Protein AF-A0A2V6F622-F1 (afdb_monomer_lite)

Radius of gyration: 19.66 Å; chains: 1; bounding box: 33×60×45 Å

Secondary structure (DSSP, 8-state):
---HHHHHHHHHHHHHHHHHTSHHHHHHHHHHHHHHHTTTTS-HHHHTT-HHHHHHHHTTB---TT-----TTSSPPPBHHHHHHHHHHHHHTT-

Sequence (95 aa):
MHSRRDFLSLAGKSLGLAALSSATIASLLRNVEAATNTVAHLTPEEAATDEDYWANIQKSFSVTRGIINLNNGGVSPSPRIVTEALVRYIWEQED

pLDDT: mean 86.8, std 10.21, range [54.31, 97.81]

Structure (mmCIF, N/CA/C/O backbone):
data_AF-A0A2V6F622-F1
#
_entry.id   AF-A0A2V6F622-F1
#
loop_
_atom_site.group_PDB
_atom_site.id
_atom_site.type_symbol
_atom_site.label_atom_id
_atom_site.label_alt_id
_atom_site.label_comp_id
_atom_site.label_asym_id
_atom_site.label_entity_id
_atom_site.label_seq_id
_atom_site.pdbx_PDB_ins_code
_atom_site.Cartn_x
_atom_site.Cartn_y
_atom_site.Cartn_z
_atom_site.occupancy
_atom_site.B_iso_or_equiv
_atom_site.auth_seq_id
_atom_site.auth_comp_id
_atom_site.auth_asym_id
_atom_site.auth_atom_id
_atom_site.pdbx_PDB_model_num
ATOM 1 N N . MET A 1 1 ? 7.245 42.461 -8.335 1.00 54.31 1 MET A N 1
ATOM 2 C CA . MET A 1 1 ? 8.322 41.733 -9.040 1.00 54.31 1 MET A CA 1
ATOM 3 C C . MET A 1 1 ? 8.069 40.249 -8.812 1.00 54.31 1 MET A C 1
ATOM 5 O O . MET A 1 1 ? 8.191 39.813 -7.678 1.00 54.31 1 MET A O 1
ATOM 9 N N . HIS A 1 2 ? 7.582 39.512 -9.814 1.00 76.50 2 HIS A N 1
ATOM 10 C CA . HIS A 1 2 ? 7.283 38.083 -9.650 1.00 76.50 2 HIS A CA 1
ATOM 11 C C . HIS A 1 2 ? 8.590 37.289 -9.648 1.00 76.50 2 HIS A C 1
ATOM 13 O O . HIS A 1 2 ? 9.395 37.419 -10.572 1.00 76.50 2 HIS A O 1
ATOM 19 N N . SER A 1 3 ? 8.829 36.502 -8.601 1.00 90.06 3 SER A N 1
ATOM 20 C CA . SER A 1 3 ? 10.019 35.659 -8.521 1.00 90.06 3 SER A CA 1
ATOM 21 C C . SER A 1 3 ? 9.807 34.347 -9.283 1.00 90.06 3 SER A C 1
ATOM 23 O O . SER A 1 3 ? 8.681 33.888 -9.477 1.00 90.06 3 SER A O 1
ATOM 25 N N . ARG A 1 4 ? 10.904 33.678 -9.667 1.00 87.69 4 ARG A N 1
ATOM 26 C CA . ARG A 1 4 ? 10.851 32.319 -10.244 1.00 87.69 4 ARG A CA 1
ATOM 27 C C . ARG A 1 4 ? 10.105 31.337 -9.331 1.00 87.69 4 ARG A C 1
ATOM 29 O O . ARG A 1 4 ? 9.439 30.433 -9.818 1.00 87.69 4 ARG A O 1
ATOM 36 N N . ARG A 1 5 ? 10.178 31.546 -8.013 1.00 87.44 5 ARG A N 1
ATOM 37 C CA . ARG A 1 5 ? 9.448 30.766 -7.008 1.00 87.44 5 ARG A CA 1
ATOM 38 C C . ARG A 1 5 ? 7.939 30.980 -7.105 1.00 87.44 5 ARG A C 1
ATOM 40 O O . ARG A 1 5 ? 7.200 30.009 -7.012 1.00 87.44 5 ARG A O 1
ATOM 47 N N . ASP A 1 6 ? 7.494 32.213 -7.334 1.00 88.56 6 ASP A N 1
ATOM 48 C CA . ASP A 1 6 ? 6.068 32.531 -7.476 1.00 88.56 6 ASP A CA 1
ATOM 49 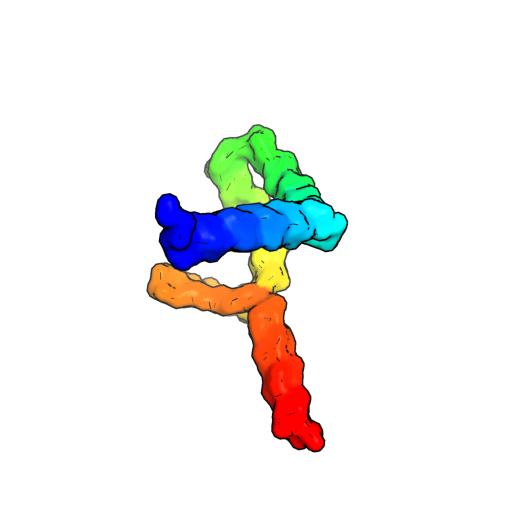C C . ASP A 1 6 ? 5.495 31.916 -8.754 1.00 88.56 6 ASP A C 1
ATOM 51 O O . ASP A 1 6 ? 4.412 31.337 -8.727 1.00 88.56 6 ASP A O 1
ATOM 55 N N . PHE A 1 7 ? 6.262 31.959 -9.848 1.00 86.25 7 PHE A N 1
ATOM 56 C CA . PHE A 1 7 ? 5.896 31.303 -11.103 1.00 86.25 7 PHE A CA 1
ATOM 57 C C . PHE A 1 7 ? 5.805 29.777 -10.954 1.00 86.25 7 PHE A C 1
ATOM 59 O O . PHE A 1 7 ? 4.786 29.193 -11.309 1.00 86.25 7 PHE A O 1
ATOM 66 N N . LEU A 1 8 ? 6.826 29.129 -10.378 1.00 87.06 8 LEU A N 1
ATOM 67 C CA . LEU A 1 8 ? 6.822 27.676 -10.160 1.00 87.06 8 LEU A CA 1
ATOM 68 C C . LEU A 1 8 ? 5.732 27.236 -9.175 1.00 87.06 8 LEU A C 1
ATOM 70 O O . LEU A 1 8 ? 5.116 26.195 -9.374 1.00 87.06 8 LEU A O 1
ATOM 74 N N . SER A 1 9 ? 5.453 28.035 -8.144 1.00 84.19 9 SER A N 1
ATOM 75 C CA . SER A 1 9 ? 4.356 27.783 -7.203 1.00 84.19 9 SER A CA 1
ATOM 76 C C . SER A 1 9 ? 2.996 27.875 -7.896 1.00 84.19 9 SER A C 1
ATOM 78 O O . SER A 1 9 ? 2.149 27.006 -7.708 1.00 84.19 9 SER A O 1
ATOM 80 N N . LEU A 1 10 ? 2.784 28.883 -8.746 1.00 84.56 10 LEU A N 1
ATOM 81 C CA . LEU A 1 10 ? 1.531 29.054 -9.483 1.00 84.56 10 LEU A CA 1
ATOM 82 C C . LEU A 1 10 ? 1.331 27.966 -10.553 1.00 84.56 10 LEU A C 1
ATOM 84 O O . LEU A 1 10 ? 0.251 27.375 -10.637 1.00 84.56 10 LEU A O 1
ATOM 88 N N . ALA A 1 11 ? 2.373 27.657 -11.330 1.00 80.31 11 ALA A N 1
ATOM 89 C CA . ALA A 1 11 ? 2.356 26.585 -12.326 1.00 80.31 11 ALA A CA 1
ATOM 90 C C . ALA A 1 11 ? 2.190 25.205 -11.666 1.00 80.31 11 ALA A C 1
ATOM 92 O O . ALA A 1 11 ? 1.360 24.409 -12.090 1.00 80.31 11 ALA A O 1
ATOM 93 N N . GLY A 1 12 ? 2.910 24.940 -10.573 1.00 75.56 12 GLY A N 1
ATOM 94 C CA . GLY A 1 12 ? 2.806 23.689 -9.823 1.00 75.56 12 GLY A CA 1
ATOM 95 C C . GLY A 1 12 ? 1.429 23.485 -9.191 1.00 75.56 12 GLY A C 1
ATOM 96 O O . GLY A 1 12 ? 0.881 22.390 -9.267 1.00 75.56 12 GLY A O 1
ATOM 97 N N . LYS A 1 13 ? 0.821 24.537 -8.627 1.00 74.50 13 LYS A N 1
ATOM 98 C CA . LYS A 1 13 ? -0.543 24.468 -8.076 1.00 74.50 13 LYS A CA 1
ATOM 99 C C . LYS A 1 13 ? -1.583 24.186 -9.157 1.00 74.50 13 LYS A C 1
ATOM 101 O O . LYS A 1 13 ? -2.432 23.325 -8.963 1.00 74.50 13 LYS A O 1
ATOM 106 N N . SER A 1 14 ? -1.514 24.888 -10.287 1.00 69.50 14 SER A N 1
ATOM 107 C CA . SER A 1 14 ? -2.480 24.725 -11.384 1.00 69.50 14 SER A CA 1
ATOM 108 C C . SER A 1 14 ? -2.360 23.364 -12.075 1.00 69.50 14 SER A C 1
ATOM 110 O O . SER A 1 14 ? -3.372 22.692 -12.270 1.00 69.50 14 SER A O 1
ATOM 112 N N . LEU A 1 15 ? -1.139 22.906 -12.360 1.00 69.94 15 LEU A N 1
ATOM 113 C CA . LEU A 1 15 ? -0.896 21.574 -12.923 1.00 69.94 15 LEU A CA 1
ATOM 114 C C . LEU A 1 15 ? -1.211 20.453 -11.922 1.00 69.94 15 LEU A C 1
ATOM 116 O O . LEU A 1 15 ? -1.774 19.433 -12.308 1.00 69.94 15 LEU A O 1
ATOM 120 N N . GLY A 1 16 ? -0.912 20.648 -10.634 1.00 64.06 16 GLY A N 1
ATOM 121 C CA . GLY A 1 16 ? -1.255 19.697 -9.575 1.00 64.06 16 GLY A CA 1
ATOM 122 C C . GLY A 1 16 ? -2.766 19.519 -9.414 1.00 64.06 16 GLY A C 1
ATOM 123 O O . GLY A 1 16 ? -3.244 18.389 -9.336 1.00 64.06 16 GLY A O 1
ATOM 124 N N . LEU A 1 17 ? -3.534 20.614 -9.451 1.00 63.03 17 LEU A N 1
ATOM 125 C CA . LEU A 1 17 ? -4.999 20.559 -9.462 1.00 63.03 17 LEU A CA 1
ATOM 126 C C . LEU A 1 17 ? -5.548 19.873 -10.721 1.00 63.03 17 LEU A C 1
ATOM 128 O O . LEU A 1 17 ? -6.490 19.095 -10.606 1.00 63.03 17 LEU A O 1
ATOM 132 N N . ALA A 1 18 ? -4.957 20.112 -11.895 1.00 65.38 18 ALA A N 1
ATOM 133 C CA . ALA A 1 18 ? -5.362 19.458 -13.142 1.00 65.38 18 ALA A CA 1
ATOM 134 C C . ALA A 1 18 ? -5.054 17.947 -13.158 1.00 65.38 18 ALA A C 1
ATOM 136 O O . ALA A 1 18 ? -5.823 17.152 -13.693 1.00 65.38 18 ALA A O 1
ATOM 137 N N . ALA A 1 19 ? -3.946 17.527 -12.545 1.00 62.19 19 ALA A N 1
ATOM 138 C CA . ALA A 1 19 ? -3.632 16.112 -12.374 1.00 62.19 19 ALA A CA 1
ATOM 139 C C . ALA A 1 19 ? -4.611 15.440 -11.393 1.00 62.19 19 ALA A C 1
ATOM 141 O O . ALA A 1 19 ? -5.160 14.380 -11.696 1.00 62.19 19 ALA A O 1
ATOM 142 N N . LEU A 1 20 ? -4.899 16.077 -10.252 1.00 60.22 20 LEU A N 1
ATOM 143 C CA . LEU A 1 20 ? -5.863 15.573 -9.264 1.00 60.22 20 LEU A CA 1
ATOM 144 C C . LEU A 1 20 ? -7.310 15.558 -9.784 1.00 60.22 20 LEU A C 1
ATOM 146 O O . LEU A 1 20 ? -8.092 14.710 -9.361 1.00 60.22 20 LEU A O 1
ATOM 150 N N . SER A 1 21 ? -7.666 16.450 -10.714 1.00 60.72 21 SER A N 1
ATOM 151 C CA . SER A 1 21 ? -8.972 16.444 -11.385 1.00 60.72 21 SER A CA 1
ATOM 152 C C . SER A 1 21 ? -9.074 15.421 -12.520 1.00 60.72 21 SER A C 1
ATOM 154 O O . SER A 1 21 ? -10.154 15.251 -13.091 1.00 60.72 21 SER A O 1
ATOM 156 N N . SER A 1 22 ? -7.991 14.699 -12.839 1.00 74.94 22 SER A N 1
ATOM 157 C CA . SER A 1 22 ? -8.068 13.591 -13.786 1.00 74.94 22 SER A CA 1
ATOM 158 C C . SER A 1 22 ? -9.010 12.511 -13.248 1.00 74.94 22 SER A C 1
ATOM 160 O O . SER A 1 22 ? -8.899 12.060 -12.105 1.00 74.94 22 SER A O 1
ATOM 162 N N . ALA A 1 23 ? -9.945 12.065 -14.090 1.00 75.06 23 ALA A N 1
ATOM 163 C CA . ALA A 1 23 ? -10.908 11.028 -13.726 1.00 75.06 23 ALA A CA 1
ATOM 164 C C . ALA A 1 23 ? -10.216 9.741 -13.239 1.00 75.06 23 ALA A C 1
ATOM 166 O O . ALA A 1 23 ? -10.740 9.055 -12.362 1.00 75.06 23 ALA A O 1
ATOM 167 N N . THR A 1 24 ? -9.018 9.459 -13.759 1.00 73.88 24 THR A N 1
ATOM 168 C CA . THR A 1 24 ? -8.163 8.341 -13.354 1.00 73.88 24 THR A CA 1
ATOM 169 C C . THR A 1 24 ? -7.679 8.480 -11.913 1.00 73.88 24 THR A C 1
ATOM 171 O O . THR A 1 24 ? -7.900 7.568 -11.120 1.00 73.88 24 THR A O 1
ATOM 174 N N . ILE A 1 25 ? -7.075 9.615 -11.533 1.00 74.12 25 ILE A N 1
ATOM 175 C CA . ILE A 1 25 ? -6.603 9.824 -10.154 1.00 74.12 25 ILE A CA 1
ATOM 176 C C . ILE A 1 25 ? -7.788 9.879 -9.186 1.00 74.12 25 ILE A C 1
ATOM 178 O O . ILE A 1 25 ? -7.756 9.224 -8.146 1.00 74.12 25 ILE A O 1
ATOM 182 N N . ALA A 1 26 ? -8.874 10.559 -9.559 1.00 76.88 26 ALA A N 1
ATOM 183 C CA . ALA A 1 26 ? -10.096 10.572 -8.761 1.00 76.88 26 ALA A CA 1
ATOM 184 C C . ALA A 1 26 ? -10.677 9.157 -8.561 1.00 76.88 26 ALA A C 1
ATOM 186 O O . ALA A 1 26 ? -11.155 8.832 -7.478 1.00 76.88 26 ALA A O 1
ATOM 187 N N . SER A 1 27 ? -10.620 8.291 -9.579 1.00 79.62 27 SER A N 1
ATOM 188 C CA . SER A 1 27 ? -11.062 6.897 -9.456 1.00 79.62 27 SER A CA 1
ATOM 189 C C . SER A 1 27 ? -10.153 6.059 -8.564 1.00 79.62 27 SER A C 1
ATOM 191 O O . SER A 1 27 ? -10.656 5.223 -7.818 1.00 79.62 27 SER A O 1
ATOM 193 N N . LEU A 1 28 ? -8.838 6.277 -8.618 1.00 79.69 28 LEU A N 1
ATOM 194 C CA . LEU A 1 28 ? -7.895 5.605 -7.725 1.00 79.69 28 LEU A CA 1
ATOM 195 C C . LEU A 1 28 ? -8.153 5.992 -6.266 1.00 79.69 28 LEU A C 1
ATOM 197 O O . LEU A 1 28 ? -8.218 5.113 -5.411 1.00 79.69 28 LEU A O 1
ATOM 201 N N . LEU A 1 29 ? -8.376 7.282 -5.996 1.00 81.62 29 LEU A N 1
ATOM 202 C CA . LEU A 1 29 ? -8.703 7.764 -4.653 1.00 81.62 29 LEU A CA 1
ATOM 203 C C . LEU A 1 29 ? -10.009 7.160 -4.128 1.00 81.62 29 LEU A C 1
ATOM 205 O O . LEU A 1 29 ? -10.037 6.726 -2.983 1.00 81.62 29 LE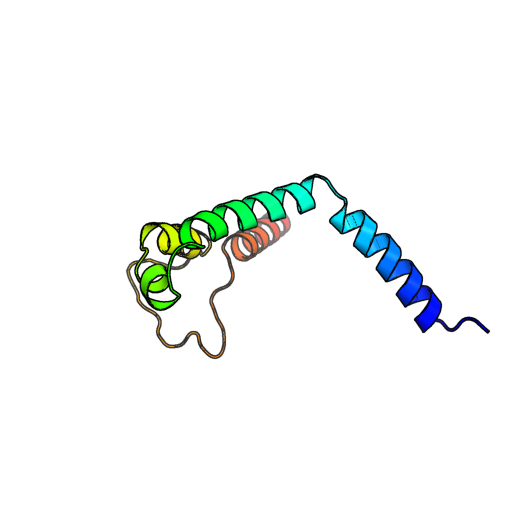U A O 1
ATOM 209 N N . ARG A 1 30 ? -11.047 7.035 -4.969 1.00 84.19 30 ARG A N 1
ATOM 210 C CA . ARG A 1 30 ? -12.299 6.356 -4.585 1.00 84.19 30 ARG A CA 1
ATOM 211 C C . ARG A 1 30 ? -12.095 4.884 -4.234 1.00 84.19 30 ARG A C 1
ATOM 213 O O . ARG A 1 30 ? -12.718 4.400 -3.299 1.00 84.19 30 ARG A O 1
ATOM 220 N N . ASN A 1 31 ? -11.234 4.171 -4.959 1.00 81.06 31 ASN A N 1
ATOM 221 C CA . ASN A 1 31 ? -10.947 2.766 -4.657 1.00 81.06 31 ASN A CA 1
ATOM 222 C C . ASN A 1 31 ? -10.213 2.616 -3.319 1.00 81.06 31 ASN A C 1
ATOM 224 O O . ASN A 1 31 ? -10.526 1.710 -2.552 1.00 81.06 31 ASN A O 1
ATOM 228 N N . VAL A 1 32 ? -9.264 3.514 -3.032 1.00 83.50 32 VAL A N 1
ATOM 229 C CA . VAL A 1 32 ? -8.572 3.554 -1.736 1.00 83.50 32 VAL A CA 1
ATOM 230 C C . VAL A 1 32 ? -9.557 3.893 -0.621 1.00 83.50 32 VAL A C 1
ATOM 232 O O . VAL A 1 32 ? -9.619 3.174 0.364 1.00 83.50 32 VAL A O 1
ATOM 235 N N . GLU A 1 33 ? -10.368 4.935 -0.791 1.00 87.12 33 GLU A N 1
ATOM 236 C CA . GLU A 1 33 ? -11.395 5.332 0.177 1.00 87.12 33 GLU A CA 1
ATOM 237 C C . GLU A 1 33 ? -12.384 4.195 0.460 1.00 87.12 33 GLU A C 1
ATOM 239 O O . GLU A 1 33 ? -12.645 3.882 1.619 1.00 87.12 33 GLU A O 1
ATOM 244 N N . ALA A 1 34 ? -12.884 3.524 -0.580 1.00 86.75 34 ALA A N 1
ATOM 245 C CA . ALA A 1 34 ? -13.784 2.385 -0.434 1.00 86.75 34 ALA A CA 1
ATOM 246 C C . ALA A 1 34 ? -13.131 1.224 0.330 1.00 86.75 34 ALA A C 1
ATOM 248 O O . ALA A 1 34 ? -13.780 0.635 1.191 1.00 86.75 34 ALA A O 1
ATOM 249 N N . ALA A 1 35 ? -11.858 0.921 0.051 1.00 82.81 35 ALA A N 1
ATOM 250 C CA . ALA A 1 35 ? -11.112 -0.117 0.759 1.00 82.81 35 ALA A CA 1
ATOM 251 C C . ALA A 1 35 ? -10.871 0.244 2.232 1.00 82.81 35 ALA A C 1
ATOM 253 O O . ALA A 1 35 ? -10.988 -0.616 3.093 1.00 82.81 35 ALA A O 1
ATOM 254 N N . THR A 1 36 ? -10.582 1.506 2.551 1.00 87.25 36 THR A N 1
ATOM 255 C CA . THR A 1 36 ? -10.396 1.933 3.947 1.00 87.25 36 THR A CA 1
ATOM 256 C C . THR A 1 36 ? -11.728 2.007 4.700 1.00 87.25 36 THR A C 1
ATOM 258 O O . THR A 1 36 ? -11.785 1.733 5.897 1.00 87.25 36 THR A O 1
ATOM 261 N N . ASN A 1 37 ? -12.828 2.318 4.007 1.00 92.12 37 ASN A N 1
ATOM 262 C CA . ASN A 1 37 ? -14.166 2.355 4.599 1.00 92.12 37 ASN A CA 1
ATOM 263 C C . ASN A 1 37 ? -14.640 0.988 5.110 1.00 92.12 37 ASN A C 1
ATOM 265 O O . ASN A 1 37 ? -15.465 0.954 6.023 1.00 92.12 37 ASN A O 1
ATOM 269 N N . THR A 1 38 ? -14.118 -0.131 4.588 1.00 90.88 38 THR A N 1
ATOM 270 C CA . THR A 1 38 ? -14.502 -1.466 5.082 1.00 90.88 38 THR A CA 1
ATOM 271 C C . THR A 1 38 ? -14.099 -1.682 6.537 1.00 90.88 38 THR A C 1
ATOM 273 O O . THR A 1 38 ? -14.799 -2.392 7.248 1.00 90.88 38 THR A O 1
ATOM 276 N N . VAL A 1 39 ? -13.032 -1.023 7.000 1.00 95.12 39 VAL A N 1
ATOM 277 C CA . VAL A 1 39 ? -12.523 -1.122 8.378 1.00 95.12 39 VAL A CA 1
ATOM 278 C C . VAL A 1 39 ? -12.770 0.142 9.208 1.00 95.12 39 VAL A C 1
ATOM 280 O O . VAL A 1 39 ? -12.425 0.182 10.381 1.00 95.12 39 VAL A O 1
ATOM 283 N N . ALA A 1 40 ? -13.404 1.179 8.647 1.00 95.00 40 ALA A N 1
ATOM 284 C CA . ALA A 1 40 ? -13.564 2.482 9.309 1.00 95.00 40 ALA A CA 1
ATOM 285 C C . ALA A 1 40 ? -14.429 2.459 10.584 1.00 95.00 40 ALA A C 1
ATOM 287 O O . ALA A 1 40 ? -14.402 3.407 11.365 1.00 95.00 40 ALA A O 1
ATOM 288 N N . HIS A 1 41 ? -15.213 1.400 10.781 1.00 95.75 41 HIS A N 1
ATOM 289 C CA . HIS A 1 41 ? -16.051 1.202 11.962 1.00 95.75 41 HIS A CA 1
ATOM 290 C C . HIS A 1 41 ? -15.329 0.476 13.110 1.00 95.75 41 HIS A C 1
ATOM 292 O O . HIS A 1 41 ? -15.897 0.368 14.193 1.00 95.75 41 HIS A O 1
ATOM 298 N N . LEU A 1 42 ? -14.115 -0.026 12.867 1.00 97.12 42 LEU A N 1
ATOM 299 C CA . LEU A 1 42 ? -13.311 -0.790 13.818 1.00 97.12 42 LEU A CA 1
ATOM 300 C C . LEU A 1 42 ? -12.345 0.125 14.581 1.00 97.12 42 LEU A C 1
ATOM 302 O O . LEU A 1 42 ? -11.906 1.159 14.062 1.00 97.12 42 LEU A O 1
ATOM 306 N N . THR A 1 43 ? -11.955 -0.272 15.794 1.00 97.81 43 THR A N 1
ATOM 307 C CA . THR A 1 43 ? -10.783 0.337 16.440 1.00 97.81 43 THR A CA 1
ATOM 308 C C . THR A 1 43 ? -9.499 -0.041 15.687 1.00 97.81 43 THR A C 1
ATOM 310 O O . THR A 1 43 ? -9.482 -1.020 14.935 1.00 97.81 43 THR A O 1
ATOM 313 N N . PRO A 1 44 ? -8.384 0.689 15.877 1.00 95.56 44 PRO A N 1
ATOM 314 C CA . PRO A 1 44 ? -7.103 0.307 15.284 1.00 95.56 44 PRO A CA 1
ATOM 315 C C . PRO A 1 44 ? -6.672 -1.122 15.639 1.00 95.56 44 PRO A C 1
ATOM 317 O O . PRO A 1 44 ? -6.133 -1.829 14.789 1.00 95.56 44 PRO A O 1
ATOM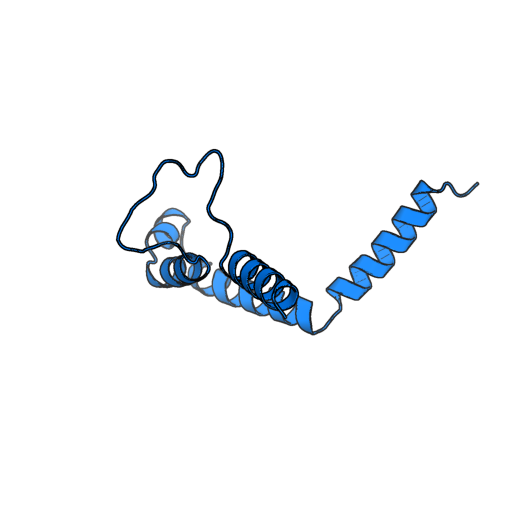 320 N N . GLU A 1 45 ? -6.925 -1.555 16.874 1.00 97.56 45 GLU A N 1
ATOM 321 C CA . GLU A 1 45 ? -6.605 -2.901 17.350 1.00 97.56 45 GLU A CA 1
ATOM 322 C C . GLU A 1 45 ? -7.468 -3.961 16.663 1.00 97.56 45 GLU A C 1
ATOM 324 O O . GLU A 1 45 ? -6.953 -5.008 16.284 1.00 97.56 45 GLU A O 1
ATOM 329 N N . GLU A 1 46 ? -8.756 -3.685 16.454 1.00 97.44 46 GLU A N 1
ATOM 330 C CA . GLU A 1 46 ? -9.667 -4.582 15.739 1.00 97.44 46 GLU A CA 1
ATOM 331 C C . GLU A 1 46 ? -9.315 -4.659 14.246 1.00 97.44 46 GLU A C 1
ATOM 333 O O . GLU A 1 46 ? -9.170 -5.753 13.701 1.00 97.44 46 GLU A O 1
ATOM 338 N N . ALA A 1 47 ? -9.074 -3.519 13.593 1.00 96.12 47 ALA A N 1
ATOM 339 C CA . ALA A 1 47 ? -8.661 -3.469 12.189 1.00 96.12 47 ALA A CA 1
ATOM 340 C C . ALA A 1 47 ? -7.310 -4.169 11.947 1.00 96.12 47 ALA A C 1
ATOM 342 O O . ALA A 1 47 ? -7.090 -4.761 10.890 1.00 96.12 47 ALA A O 1
ATOM 343 N N . ALA A 1 48 ? -6.399 -4.151 12.927 1.00 94.88 48 ALA A N 1
ATOM 344 C CA . ALA A 1 48 ? -5.141 -4.893 12.855 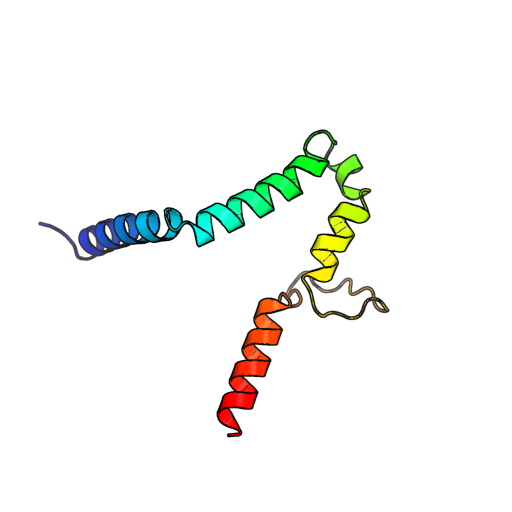1.00 94.88 48 ALA A CA 1
ATOM 345 C C . ALA A 1 48 ? -5.345 -6.418 12.769 1.00 94.88 48 ALA A C 1
ATOM 347 O O . ALA A 1 48 ? -4.447 -7.114 12.302 1.00 94.88 48 ALA A O 1
ATOM 348 N N . THR A 1 49 ? -6.509 -6.927 13.183 1.00 96.31 49 THR A N 1
ATOM 349 C CA . THR A 1 49 ? -6.857 -8.357 13.122 1.00 96.31 49 THR A CA 1
ATOM 350 C C . THR A 1 49 ? -7.644 -8.760 11.868 1.00 96.31 49 THR A C 1
ATOM 352 O O . THR A 1 49 ? -7.904 -9.946 11.674 1.00 96.31 49 THR A O 1
ATOM 355 N N . ASP A 1 50 ? -8.012 -7.810 10.999 1.00 96.12 50 ASP A N 1
ATOM 356 C CA . ASP A 1 50 ? -8.774 -8.080 9.772 1.00 96.12 50 ASP A CA 1
ATOM 357 C C . ASP A 1 50 ? -7.867 -8.628 8.653 1.00 96.12 50 ASP A C 1
ATOM 359 O O . ASP A 1 50 ? -7.262 -7.893 7.867 1.00 96.12 50 ASP A O 1
ATOM 363 N N . GLU A 1 51 ? -7.750 -9.953 8.587 1.00 93.25 51 GLU A N 1
ATOM 364 C CA . GLU A 1 51 ? -6.886 -10.636 7.617 1.00 93.25 51 GLU A CA 1
ATOM 365 C C . GLU A 1 51 ? -7.312 -10.421 6.156 1.00 93.25 51 GLU A C 1
ATOM 367 O O . GLU A 1 51 ? -6.458 -10.417 5.268 1.00 93.25 51 GLU A O 1
ATOM 372 N N . ASP A 1 52 ? -8.599 -10.204 5.872 1.00 92.00 52 ASP A N 1
ATOM 373 C CA . ASP A 1 52 ? -9.071 -9.967 4.503 1.00 92.00 52 ASP A CA 1
ATOM 374 C C . ASP A 1 52 ? -8.614 -8.591 3.995 1.00 92.00 52 ASP A C 1
ATOM 376 O O . ASP A 1 52 ? -8.147 -8.458 2.851 1.00 92.00 52 ASP A O 1
ATOM 380 N N . TYR A 1 53 ? -8.667 -7.577 4.861 1.00 92.50 53 TYR A N 1
ATOM 381 C CA . TYR A 1 53 ? -8.106 -6.254 4.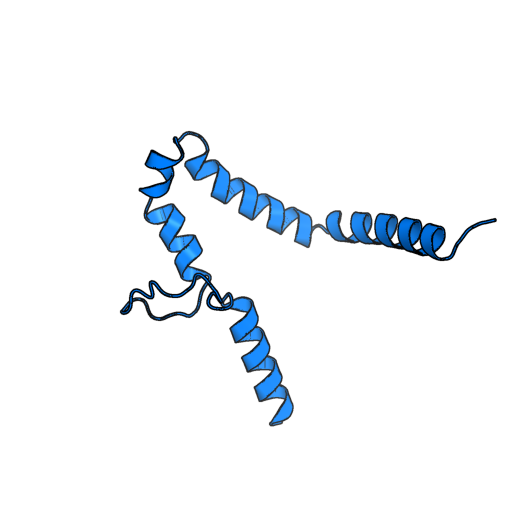607 1.00 92.50 53 TYR A CA 1
ATOM 382 C C . TYR A 1 53 ? -6.586 -6.328 4.384 1.00 92.50 53 TYR A C 1
ATOM 384 O O . TYR A 1 53 ? -6.079 -5.870 3.348 1.00 92.50 53 TYR A O 1
ATOM 392 N N . TRP A 1 54 ? -5.847 -6.980 5.290 1.00 92.44 54 TRP A N 1
ATOM 393 C CA . TRP A 1 54 ? -4.386 -7.090 5.191 1.00 92.44 54 TRP A CA 1
ATOM 394 C C . TRP A 1 54 ? -3.915 -7.968 4.029 1.00 92.44 54 TRP A C 1
ATOM 396 O O . TRP A 1 54 ? -2.901 -7.651 3.395 1.00 92.44 54 TRP A O 1
ATOM 406 N N . ALA A 1 55 ? -4.661 -9.011 3.660 1.00 90.75 55 ALA A N 1
ATOM 407 C CA . ALA A 1 55 ? -4.342 -9.853 2.511 1.00 90.75 55 ALA A CA 1
ATOM 408 C C . ALA A 1 55 ? -4.333 -9.055 1.199 1.00 90.75 55 ALA A C 1
ATOM 410 O O . ALA A 1 55 ? -3.52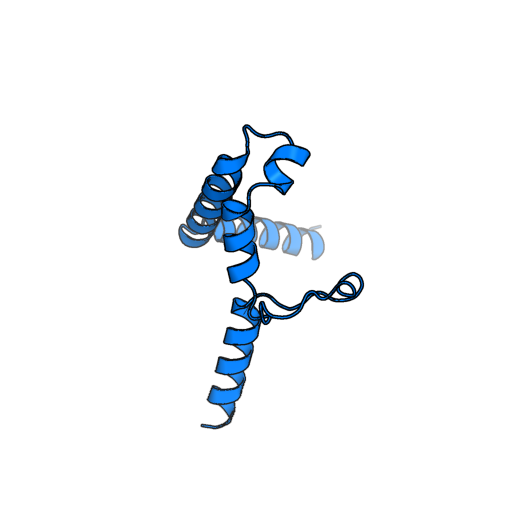5 -9.342 0.309 1.00 90.75 55 ALA A O 1
ATOM 411 N N . ASN A 1 56 ? -5.193 -8.042 1.058 1.00 89.31 56 ASN A N 1
ATOM 412 C CA . ASN A 1 56 ? -5.202 -7.168 -0.120 1.00 89.31 56 ASN A CA 1
ATOM 413 C C . ASN A 1 56 ? -3.951 -6.280 -0.187 1.00 89.31 56 ASN A C 1
ATOM 415 O O . ASN A 1 56 ? -3.334 -6.154 -1.251 1.00 89.31 56 ASN A O 1
ATOM 419 N N . ILE A 1 57 ? -3.517 -5.737 0.953 1.00 91.19 57 ILE A N 1
ATOM 420 C CA . ILE A 1 57 ? -2.272 -4.964 1.052 1.00 91.19 57 ILE A CA 1
ATOM 421 C C . ILE A 1 57 ? -1.068 -5.869 0.759 1.00 91.19 57 ILE A C 1
ATOM 423 O O . ILE A 1 57 ? -0.230 -5.528 -0.075 1.00 91.19 57 ILE A O 1
ATOM 427 N N . GLN A 1 58 ? -1.016 -7.067 1.351 1.00 91.19 58 GLN A N 1
ATOM 428 C CA . GLN A 1 58 ? 0.063 -8.034 1.133 1.00 91.19 58 GLN A CA 1
ATOM 429 C C . GLN A 1 58 ? 0.199 -8.429 -0.351 1.00 91.19 58 GLN A C 1
ATOM 431 O O . GLN A 1 58 ? 1.311 -8.486 -0.874 1.00 91.19 58 GLN A O 1
ATOM 436 N N . LYS A 1 59 ? -0.920 -8.638 -1.066 1.00 91.00 59 LYS A N 1
ATOM 437 C CA . LYS A 1 59 ? -0.950 -8.944 -2.517 1.00 91.00 59 LYS A CA 1
ATOM 438 C C . LYS A 1 59 ? -0.423 -7.808 -3.406 1.00 91.00 59 LYS A C 1
ATOM 440 O O . LYS A 1 59 ? -0.143 -8.033 -4.587 1.00 91.00 59 LYS A O 1
ATOM 445 N N . SER A 1 60 ? -0.287 -6.597 -2.868 1.00 92.38 60 SER A N 1
ATOM 446 C CA . SER A 1 60 ? 0.294 -5.460 -3.590 1.00 92.38 60 SER A CA 1
ATOM 447 C C . SER A 1 60 ? 1.824 -5.516 -3.657 1.00 92.38 60 SER A C 1
ATOM 449 O O . SER A 1 60 ? 2.430 -4.705 -4.356 1.00 92.38 60 SER A O 1
ATOM 451 N N . PHE A 1 61 ? 2.456 -6.492 -2.999 1.00 93.75 61 PHE A N 1
ATOM 452 C CA . PHE A 1 61 ? 3.893 -6.755 -3.051 1.00 93.75 61 PHE A CA 1
ATOM 453 C C . PHE A 1 61 ? 4.172 -8.118 -3.690 1.00 93.75 61 PHE A C 1
ATOM 455 O O . PHE A 1 61 ? 3.385 -9.054 -3.572 1.00 93.75 61 PHE A O 1
ATOM 462 N N . SER A 1 62 ? 5.319 -8.243 -4.358 1.00 93.06 62 SER A N 1
ATOM 463 C CA . SER A 1 62 ? 5.754 -9.483 -5.019 1.00 93.06 62 SER A CA 1
ATOM 464 C C . SER A 1 62 ? 6.638 -10.374 -4.132 1.00 93.06 62 SER A C 1
ATOM 466 O O . SER A 1 62 ? 7.343 -11.243 -4.639 1.00 93.06 62 SER A O 1
ATOM 468 N N . VAL A 1 63 ? 6.652 -10.145 -2.816 1.00 90.69 63 VAL A N 1
ATOM 469 C CA . VAL A 1 63 ? 7.446 -10.938 -1.864 1.00 90.69 63 VAL A CA 1
ATOM 470 C C . VAL A 1 63 ? 6.829 -12.321 -1.635 1.00 90.69 63 VAL A C 1
ATOM 472 O O . VAL A 1 63 ? 5.610 -12.486 -1.674 1.00 90.69 63 VAL A O 1
ATOM 475 N N . THR A 1 64 ? 7.668 -13.330 -1.384 1.00 89.50 64 THR A N 1
ATOM 476 C CA . THR A 1 64 ? 7.191 -14.691 -1.086 1.00 89.50 64 THR A CA 1
ATOM 477 C C . THR A 1 64 ? 6.424 -14.740 0.235 1.00 89.50 64 THR A C 1
ATOM 479 O O . THR A 1 64 ? 6.837 -14.134 1.220 1.00 89.50 64 THR A O 1
ATOM 482 N N . ARG A 1 65 ? 5.331 -15.512 0.278 1.00 86.75 65 ARG A N 1
ATOM 483 C CA . ARG A 1 65 ? 4.536 -15.732 1.503 1.00 86.75 65 ARG A CA 1
ATOM 484 C C . ARG A 1 65 ? 5.121 -16.799 2.429 1.00 86.75 65 ARG A C 1
ATOM 486 O O . ARG A 1 65 ? 4.637 -16.966 3.539 1.00 86.75 65 ARG A O 1
ATOM 493 N N . GLY A 1 66 ? 6.149 -17.522 1.983 1.00 91.81 66 GLY A N 1
ATOM 494 C CA . GLY A 1 66 ? 6.816 -18.550 2.788 1.00 91.81 66 GLY A CA 1
ATOM 495 C C . GLY A 1 66 ? 7.818 -18.001 3.809 1.00 91.81 66 GLY A C 1
ATOM 496 O O . GLY A 1 66 ? 8.439 -18.788 4.515 1.00 91.81 66 GLY A O 1
ATOM 497 N N . ILE A 1 67 ? 8.024 -16.679 3.862 1.00 89.94 67 ILE A N 1
ATOM 498 C CA . ILE A 1 67 ? 9.017 -16.032 4.727 1.00 89.94 67 ILE A CA 1
ATOM 499 C C . ILE A 1 67 ? 8.385 -14.820 5.412 1.00 89.94 67 ILE A C 1
ATOM 501 O O . ILE A 1 67 ? 7.707 -14.019 4.773 1.00 89.94 67 ILE A O 1
ATOM 505 N N . ILE A 1 68 ? 8.679 -14.651 6.701 1.00 89.06 68 ILE A N 1
ATOM 506 C CA . ILE A 1 68 ? 8.379 -13.435 7.461 1.00 89.06 68 ILE A CA 1
ATOM 507 C C . ILE A 1 68 ? 9.690 -12.664 7.640 1.00 89.06 68 ILE A C 1
ATOM 509 O O . ILE A 1 68 ? 10.591 -13.118 8.343 1.00 89.06 68 ILE A O 1
ATOM 513 N N . ASN A 1 69 ? 9.812 -11.504 6.991 1.00 88.69 69 ASN A N 1
ATOM 514 C CA . ASN A 1 69 ? 10.986 -10.640 7.124 1.00 88.69 69 ASN A CA 1
ATOM 515 C C . ASN A 1 69 ? 10.728 -9.528 8.152 1.00 88.69 69 ASN A C 1
ATOM 517 O O . ASN A 1 69 ? 10.007 -8.570 7.873 1.00 88.69 69 ASN A O 1
ATOM 521 N N . LEU A 1 70 ? 11.363 -9.642 9.320 1.00 91.81 70 LEU A N 1
ATOM 522 C CA . LEU A 1 70 ? 11.259 -8.677 10.421 1.00 91.81 70 LEU A CA 1
ATOM 523 C C . LEU A 1 70 ? 12.293 -7.533 10.343 1.00 91.81 70 LEU A C 1
ATOM 525 O O . LEU A 1 70 ? 12.368 -6.710 11.250 1.00 91.81 70 LEU A O 1
ATOM 529 N N . ASN A 1 71 ? 13.093 -7.457 9.273 1.00 90.88 71 ASN A N 1
ATOM 530 C CA . ASN A 1 71 ? 14.164 -6.466 9.101 1.00 90.88 71 ASN A CA 1
ATOM 531 C C . ASN A 1 71 ? 13.828 -5.350 8.086 1.00 90.88 71 ASN A C 1
ATOM 533 O O . ASN A 1 71 ? 14.708 -4.643 7.612 1.00 90.88 71 ASN A O 1
ATOM 537 N N . ASN A 1 72 ? 12.550 -5.124 7.778 1.00 88.81 72 ASN A N 1
ATOM 538 C CA . ASN A 1 72 ? 12.131 -4.121 6.785 1.00 88.81 72 ASN A CA 1
ATOM 539 C C . ASN A 1 72 ? 12.096 -2.664 7.303 1.00 88.81 72 ASN A C 1
ATOM 541 O O . ASN A 1 72 ? 11.581 -1.785 6.617 1.00 88.81 72 ASN A O 1
ATOM 545 N N . GLY A 1 73 ? 12.615 -2.384 8.505 1.00 88.19 73 GLY A N 1
ATOM 546 C CA . GLY A 1 73 ? 12.538 -1.049 9.119 1.00 88.19 73 GLY A CA 1
ATOM 547 C C . GLY A 1 73 ? 13.422 0.015 8.456 1.00 88.19 73 GLY A C 1
ATOM 548 O O . GLY A 1 73 ? 13.092 1.195 8.513 1.00 88.19 73 GLY A O 1
ATOM 549 N N . GLY A 1 74 ? 14.534 -0.387 7.827 1.00 90.56 74 GLY A N 1
ATOM 550 C CA . GLY A 1 74 ? 15.432 0.528 7.108 1.00 90.56 74 GLY A CA 1
ATOM 551 C C . GLY A 1 74 ? 15.097 0.670 5.623 1.00 90.56 74 GLY A C 1
ATOM 552 O O . GLY A 1 74 ? 15.195 1.761 5.069 1.00 90.56 74 GLY A O 1
ATOM 553 N N . VAL A 1 75 ? 14.692 -0.430 4.983 1.00 89.75 75 VAL A N 1
ATOM 554 C CA . VAL A 1 75 ? 14.261 -0.476 3.581 1.00 89.75 75 VAL A CA 1
ATOM 555 C C . VAL A 1 75 ? 13.187 -1.551 3.448 1.00 89.75 75 VAL A C 1
ATOM 557 O O . VAL A 1 75 ? 13.427 -2.714 3.769 1.00 89.75 75 VAL A O 1
ATOM 560 N N . SER A 1 76 ? 12.004 -1.167 2.975 1.00 91.31 76 SER A N 1
ATOM 561 C CA . SER A 1 76 ? 10.908 -2.091 2.689 1.00 91.31 76 SER A CA 1
ATOM 562 C C . SER A 1 76 ? 10.992 -2.626 1.252 1.00 91.31 76 SER A C 1
ATOM 564 O O . SER A 1 76 ? 11.610 -1.998 0.384 1.00 91.31 76 SER A O 1
ATOM 566 N N . PRO A 1 77 ? 10.376 -3.785 0.954 1.00 92.69 77 PRO A N 1
ATOM 567 C CA . PRO A 1 77 ? 10.238 -4.243 -0.423 1.00 92.69 77 PRO A CA 1
ATOM 568 C C . PRO A 1 77 ? 9.460 -3.222 -1.258 1.00 92.69 77 PRO A C 1
ATOM 570 O O . PRO A 1 77 ? 8.501 -2.608 -0.791 1.00 92.69 77 PRO A O 1
ATOM 573 N N . SER A 1 78 ? 9.843 -3.075 -2.525 1.00 94.56 78 SER A N 1
ATOM 574 C CA . SER A 1 78 ? 9.090 -2.232 -3.453 1.00 94.56 78 SER A CA 1
ATOM 575 C C . SER A 1 78 ? 7.727 -2.861 -3.783 1.00 94.56 78 SER A C 1
ATOM 577 O O . SER A 1 78 ? 7.644 -4.085 -3.935 1.00 94.56 78 SER A O 1
ATOM 579 N N . PRO A 1 79 ? 6.655 -2.060 -3.929 1.00 94.88 79 PRO A N 1
ATOM 580 C CA . PRO A 1 79 ? 5.368 -2.551 -4.409 1.00 94.88 79 PRO A CA 1
ATOM 581 C C . PRO A 1 79 ? 5.487 -3.218 -5.781 1.00 94.88 79 PRO A C 1
ATOM 583 O O . PRO A 1 79 ? 6.323 -2.837 -6.604 1.00 94.88 79 PRO A O 1
ATOM 586 N N . ARG A 1 80 ? 4.590 -4.164 -6.059 1.00 95.19 80 ARG A N 1
ATOM 587 C CA . ARG A 1 80 ? 4.584 -4.973 -7.285 1.00 95.19 80 ARG A CA 1
ATOM 588 C C . ARG A 1 80 ? 4.574 -4.131 -8.563 1.00 95.19 80 ARG A C 1
ATOM 590 O O . ARG A 1 80 ? 5.239 -4.481 -9.525 1.00 95.19 80 ARG A O 1
ATOM 597 N N . ILE A 1 81 ? 3.889 -2.987 -8.567 1.00 94.94 81 ILE A N 1
ATOM 598 C CA . ILE A 1 81 ? 3.862 -2.098 -9.738 1.00 94.94 81 ILE A CA 1
ATOM 599 C C . ILE A 1 81 ? 5.252 -1.559 -10.110 1.00 94.94 81 ILE A C 1
ATOM 601 O O . ILE A 1 81 ? 5.546 -1.383 -11.290 1.00 94.94 81 ILE A O 1
ATOM 605 N N . VAL A 1 82 ? 6.117 -1.324 -9.117 1.00 95.75 82 VAL A N 1
ATOM 606 C CA . VAL A 1 82 ? 7.489 -0.841 -9.327 1.00 95.75 82 VAL A CA 1
ATOM 607 C C . VAL A 1 82 ? 8.352 -1.959 -9.898 1.00 95.75 82 VAL A C 1
ATOM 609 O O . VAL A 1 82 ? 9.069 -1.740 -10.870 1.00 95.75 82 VAL A O 1
ATOM 612 N N . THR A 1 83 ? 8.258 -3.165 -9.332 1.00 95.31 83 THR A N 1
ATOM 613 C CA . THR A 1 83 ? 9.023 -4.316 -9.826 1.00 95.31 83 THR A CA 1
ATOM 614 C C . THR A 1 83 ? 8.573 -4.723 -11.229 1.00 95.31 83 THR A C 1
ATOM 616 O O . THR A 1 83 ? 9.419 -4.935 -12.091 1.00 95.31 83 THR A O 1
ATOM 619 N N . GLU A 1 84 ? 7.268 -4.730 -11.511 1.00 95.88 84 GLU A N 1
ATOM 620 C CA . GLU A 1 84 ? 6.728 -4.979 -12.854 1.00 95.88 84 GLU A CA 1
ATOM 621 C C . GLU A 1 84 ? 7.163 -3.905 -13.867 1.00 95.88 84 GLU A C 1
ATOM 623 O O . GLU A 1 84 ? 7.447 -4.229 -15.018 1.00 95.88 84 GLU A O 1
ATOM 628 N N . ALA A 1 85 ? 7.236 -2.631 -13.463 1.00 96.56 85 ALA A N 1
ATOM 629 C CA . ALA A 1 85 ? 7.743 -1.562 -14.326 1.00 96.56 85 ALA A CA 1
ATOM 630 C C . ALA A 1 85 ? 9.232 -1.729 -14.645 1.00 96.56 85 ALA A C 1
ATOM 632 O O . ALA A 1 85 ? 9.621 -1.563 -15.799 1.00 96.56 85 ALA A O 1
ATOM 633 N N . LEU A 1 86 ? 10.044 -2.100 -13.651 1.00 96.38 86 LEU A N 1
ATOM 634 C CA . LEU A 1 86 ? 11.463 -2.384 -13.853 1.00 96.38 86 LEU A CA 1
ATOM 635 C C . LEU A 1 86 ? 11.671 -3.565 -14.811 1.00 96.38 86 LEU A C 1
ATOM 637 O O . LEU A 1 86 ? 12.514 -3.478 -15.696 1.00 96.38 86 LEU A O 1
ATOM 641 N N . VAL A 1 87 ? 10.892 -4.641 -14.663 1.00 96.25 87 VAL A N 1
ATOM 642 C CA . VAL A 1 87 ? 10.962 -5.804 -15.563 1.00 96.25 87 VAL A CA 1
ATOM 643 C C . VAL A 1 87 ? 10.659 -5.402 -17.005 1.00 96.25 87 VAL A C 1
ATOM 645 O O . VAL A 1 87 ? 11.443 -5.728 -17.890 1.00 96.25 87 VAL A O 1
ATOM 648 N N . ARG A 1 88 ? 9.571 -4.651 -17.239 1.00 96.81 88 ARG A N 1
ATOM 649 C CA . ARG A 1 88 ? 9.231 -4.154 -18.586 1.00 96.81 88 ARG A CA 1
ATOM 650 C C . ARG A 1 88 ? 10.356 -3.321 -19.184 1.00 96.81 88 ARG A C 1
ATOM 652 O O . ARG A 1 88 ? 10.748 -3.570 -20.313 1.00 96.81 88 ARG A O 1
ATOM 659 N N . TYR A 1 89 ? 10.894 -2.388 -18.399 1.00 96.62 89 TYR A N 1
ATOM 660 C CA . TYR A 1 89 ? 12.001 -1.547 -18.837 1.00 96.62 89 TYR A CA 1
ATOM 661 C C . TYR A 1 89 ? 13.216 -2.380 -19.254 1.00 96.62 89 TYR A C 1
ATOM 663 O O . TYR A 1 89 ? 13.788 -2.115 -20.299 1.00 96.62 89 TYR A O 1
ATOM 671 N N . ILE A 1 90 ? 13.602 -3.389 -18.466 1.00 97.38 90 ILE A N 1
ATOM 672 C CA . ILE A 1 90 ? 14.754 -4.242 -18.793 1.00 97.38 90 ILE A CA 1
ATOM 673 C C . ILE A 1 90 ? 14.517 -5.002 -20.102 1.00 97.38 90 ILE A C 1
ATOM 675 O O . ILE A 1 90 ? 15.399 -5.000 -20.952 1.00 97.38 90 ILE A O 1
ATOM 679 N N . TRP A 1 91 ? 13.338 -5.601 -20.286 1.00 96.00 91 TRP A N 1
ATOM 680 C CA . TRP A 1 91 ? 13.019 -6.342 -21.513 1.00 96.00 91 TRP A CA 1
ATOM 681 C C . TRP A 1 91 ? 13.013 -5.451 -22.757 1.00 96.00 91 TRP A C 1
ATOM 683 O O . TRP A 1 91 ? 13.566 -5.837 -23.776 1.00 96.00 91 TRP A O 1
ATOM 693 N N . GLU A 1 92 ? 12.485 -4.229 -22.662 1.00 94.88 92 GLU A N 1
ATOM 694 C CA . GLU A 1 92 ? 12.517 -3.251 -23.761 1.00 94.88 92 GLU A CA 1
ATOM 695 C C . GLU A 1 92 ? 13.938 -2.813 -24.163 1.00 94.88 92 GLU A C 1
ATOM 697 O O . GLU A 1 92 ? 14.100 -2.212 -25.218 1.00 94.88 92 GLU A O 1
ATOM 702 N N . GLN A 1 93 ? 14.958 -3.037 -23.323 1.00 87.94 93 GLN A N 1
ATOM 703 C CA . GLN A 1 93 ? 16.359 -2.745 -23.662 1.00 87.94 93 GLN A CA 1
ATOM 704 C C . GLN A 1 93 ? 17.091 -3.938 -24.300 1.00 87.94 93 GLN A C 1
ATOM 706 O O . GLN A 1 93 ? 18.204 -3.758 -24.793 1.00 87.94 93 GLN A O 1
ATOM 711 N N . GLU A 1 94 ? 16.528 -5.147 -24.222 1.00 84.44 94 GLU A N 1
ATOM 712 C CA . GLU A 1 94 ? 17.112 -6.360 -24.814 1.00 84.44 94 GLU A CA 1
ATOM 713 C C . GLU A 1 94 ? 16.661 -6.586 -26.271 1.00 84.44 94 GLU A C 1
ATOM 715 O O . GLU A 1 94 ? 17.355 -7.296 -27.003 1.00 84.44 94 GLU A O 1
ATOM 720 N N . ASP A 1 95 ? 15.553 -5.956 -26.682 1.00 64.62 95 ASP A N 1
ATOM 721 C CA . ASP A 1 95 ? 15.050 -5.872 -28.067 1.00 64.62 95 ASP A CA 1
ATOM 722 C C . ASP A 1 95 ? 15.697 -4.714 -28.862 1.00 64.62 95 ASP A C 1
ATOM 724 O O . ASP A 1 95 ? 15.961 -4.903 -30.076 1.00 64.62 95 ASP A O 1
#

Foldseek 3Di:
DQDPVNVCVVVVVVVVVVVCPPPVVVVVVVVVVVLVVVCPVDDPVRSVPPVVSVVVVVVQAPDDPVDDDPPCPVPHGDGPVVVVVVVVVVVVVVD